Protein AF-A0A5K1B6G9-F1 (afdb_monomer_lite)

Radius of gyration: 16.26 Å; chains: 1; bounding box: 29×35×40 Å

Foldseek 3Di:
DDDPPPPPDPDPDDDDDCPPPVNVLQVVLVVVQPPPPDDQKDKAFPDPPPHPWQTWIWIDGGSDTDIDDRTGDDD

Organism: NCBI:txid210225

Secondary structure (DSSP, 8-state):
---------------STT--HHHHHHHHHHHT---TTS-SSEEEEEE-SSSSS--EEEEEETTEEEEE-------

Structure (mmCIF, N/CA/C/O backbone):
data_AF-A0A5K1B6G9-F1
#
_entry.id   AF-A0A5K1B6G9-F1
#
loop_
_atom_site.group_PDB
_atom_site.id
_atom_site.type_symbol
_atom_site.label_atom_id
_atom_site.label_alt_id
_atom_site.label_comp_id
_atom_site.label_asym_id
_atom_site.label_entity_id
_atom_site.label_seq_id
_atom_site.pdbx_PDB_ins_code
_atom_site.Cartn_x
_atom_site.Cartn_y
_atom_site.Cartn_z
_atom_site.occupancy
_atom_site.B_iso_or_equiv
_atom_site.auth_seq_id
_atom_site.auth_comp_id
_atom_site.auth_asym_id
_atom_site.auth_atom_id
_atom_site.pdbx_PDB_model_num
ATOM 1 N N . ALA A 1 1 ? 13.523 18.139 23.246 1.00 41.88 1 ALA A N 1
ATOM 2 C CA . ALA A 1 1 ? 13.671 16.715 22.890 1.00 41.88 1 ALA A CA 1
ATOM 3 C C . ALA A 1 1 ? 12.794 15.880 23.820 1.00 41.88 1 ALA A C 1
ATOM 5 O O . ALA A 1 1 ? 13.082 15.821 25.008 1.00 41.88 1 ALA A O 1
ATOM 6 N N . ARG A 1 2 ? 11.679 15.327 23.330 1.00 39.97 2 ARG A N 1
ATOM 7 C CA . ARG A 1 2 ? 10.838 14.393 24.095 1.00 39.97 2 ARG A CA 1
ATOM 8 C C . ARG A 1 2 ? 10.944 13.034 23.420 1.00 39.97 2 ARG A C 1
ATOM 10 O O . ARG A 1 2 ? 10.492 12.868 22.296 1.00 39.97 2 ARG A O 1
ATOM 17 N N . THR A 1 3 ? 11.632 12.120 24.087 1.00 41.06 3 THR A N 1
ATOM 18 C CA . THR A 1 3 ? 11.813 10.731 23.678 1.00 41.06 3 THR A CA 1
ATOM 19 C C . THR A 1 3 ? 10.480 9.997 23.822 1.00 41.06 3 THR A C 1
ATOM 21 O O . THR A 1 3 ? 9.932 9.892 24.920 1.00 41.06 3 THR A O 1
ATOM 24 N N . SER A 1 4 ? 9.922 9.506 22.715 1.00 45.75 4 SER A N 1
ATOM 25 C CA . SER A 1 4 ? 8.773 8.603 22.741 1.00 45.75 4 SER A CA 1
ATOM 26 C C . SER A 1 4 ? 9.247 7.230 23.221 1.00 45.75 4 SER A C 1
ATOM 28 O O . SER A 1 4 ? 9.807 6.430 22.477 1.00 45.75 4 SER A O 1
ATOM 30 N N . LYS A 1 5 ? 9.055 6.953 24.514 1.00 47.38 5 LYS A N 1
ATOM 31 C CA . LYS A 1 5 ? 9.186 5.597 25.055 1.00 47.38 5 LYS A CA 1
ATOM 32 C C . LYS A 1 5 ? 8.075 4.732 24.458 1.00 47.38 5 LYS A C 1
ATOM 34 O O . LYS A 1 5 ? 6.947 4.758 24.943 1.00 47.38 5 LYS A O 1
ATOM 39 N N . LEU A 1 6 ? 8.397 3.958 23.425 1.00 50.03 6 LEU A N 1
ATOM 40 C CA . LEU A 1 6 ? 7.575 2.831 22.991 1.00 50.03 6 LEU A CA 1
ATOM 41 C C . LEU A 1 6 ? 7.613 1.777 24.104 1.00 50.03 6 LEU A C 1
ATOM 43 O O . LEU A 1 6 ? 8.611 1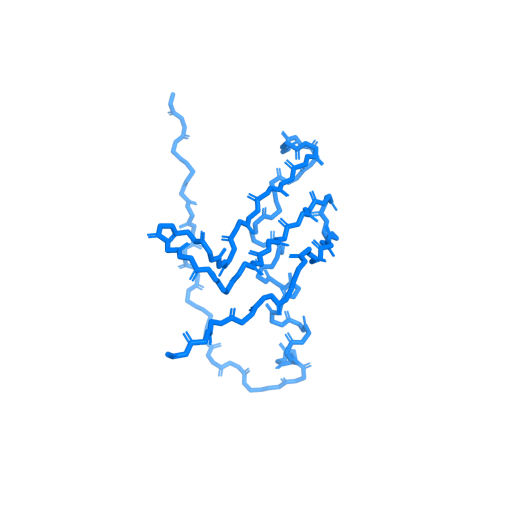.089 24.315 1.00 50.03 6 LEU A O 1
ATOM 47 N N . SER A 1 7 ? 6.533 1.711 24.878 1.00 44.81 7 SER A N 1
ATOM 48 C CA . SER A 1 7 ? 6.306 0.660 25.863 1.00 44.81 7 SER A CA 1
ATOM 49 C C . SER A 1 7 ? 6.094 -0.657 25.114 1.00 44.81 7 SER A C 1
ATOM 51 O O . SER A 1 7 ? 4.994 -0.945 24.648 1.00 44.81 7 SER A O 1
ATOM 53 N N . SER A 1 8 ? 7.157 -1.453 24.974 1.00 51.84 8 SER A N 1
ATOM 54 C CA . SER A 1 8 ? 7.046 -2.848 24.545 1.00 51.84 8 SER A CA 1
ATOM 55 C C . SER A 1 8 ? 6.357 -3.635 25.660 1.00 51.84 8 SER A C 1
ATOM 57 O O . SER A 1 8 ? 6.978 -4.074 26.629 1.00 51.84 8 SER A O 1
ATOM 59 N N . LYS A 1 9 ? 5.029 -3.726 25.580 1.00 50.69 9 LYS A N 1
ATOM 60 C CA . LYS A 1 9 ? 4.226 -4.565 26.465 1.00 50.69 9 LYS A CA 1
ATOM 61 C C . LYS A 1 9 ? 4.286 -5.988 25.912 1.00 50.69 9 LYS A C 1
ATOM 63 O O . LYS A 1 9 ? 3.653 -6.286 24.902 1.00 50.69 9 LYS A O 1
ATOM 68 N N . ASN A 1 10 ? 5.052 -6.856 26.576 1.00 54.25 10 ASN A N 1
ATOM 69 C CA . ASN A 1 10 ? 5.022 -8.302 26.350 1.00 54.25 10 ASN A CA 1
ATOM 70 C C . ASN A 1 10 ? 3.576 -8.796 26.507 1.00 54.25 10 ASN A C 1
ATOM 72 O O . ASN A 1 10 ? 3.070 -8.912 27.623 1.00 54.25 10 ASN A O 1
ATOM 76 N N . SER A 1 11 ? 2.898 -9.057 25.388 1.00 52.62 11 SER A N 1
ATOM 77 C CA . SER A 1 11 ? 1.573 -9.667 25.403 1.00 52.62 11 SER A CA 1
ATOM 78 C C . SER A 1 11 ? 1.746 -11.176 25.516 1.00 52.62 11 SER A C 1
ATOM 80 O O . SER A 1 11 ? 2.216 -11.850 24.600 1.00 52.62 11 SER A O 1
ATOM 82 N N . GLY A 1 12 ? 1.416 -11.697 26.698 1.00 50.28 12 GLY A N 1
ATOM 83 C CA . GLY A 1 12 ? 1.311 -13.127 26.942 1.00 50.28 12 GLY A CA 1
ATOM 84 C C . GLY A 1 12 ? 0.436 -13.793 25.879 1.00 50.28 12 GLY A C 1
ATOM 85 O O . GLY A 1 12 ? -0.552 -13.230 25.404 1.00 50.28 12 GLY A O 1
ATOM 86 N N . LYS A 1 13 ? 0.841 -14.996 25.485 1.00 50.41 13 LYS A N 1
ATOM 87 C CA . LYS A 1 13 ? 0.239 -15.827 24.442 1.00 50.41 13 LYS A CA 1
ATOM 88 C C . LYS A 1 13 ? -1.177 -16.267 24.864 1.00 50.41 13 LYS A C 1
ATOM 90 O O . LYS A 1 13 ? -1.357 -17.376 25.338 1.00 50.41 13 LYS A O 1
ATOM 95 N N . LEU A 1 14 ? -2.183 -15.407 24.699 1.00 53.69 14 LEU A N 1
ATOM 96 C CA . LEU A 1 14 ? -3.592 -15.717 24.994 1.00 53.69 14 LEU A CA 1
ATOM 97 C C . LEU A 1 14 ? -4.229 -16.435 23.795 1.00 53.69 14 LEU A C 1
ATOM 99 O O . LEU A 1 14 ? -4.393 -15.835 22.738 1.00 53.69 14 LEU A O 1
ATOM 103 N N . GLU A 1 15 ? -4.492 -17.740 23.879 1.00 53.00 15 GLU A N 1
ATOM 104 C CA . GLU A 1 15 ? -5.291 -18.493 22.891 1.00 53.00 15 GLU A CA 1
ATOM 105 C C . GLU A 1 15 ? -6.782 -18.124 23.007 1.00 53.00 15 GLU A C 1
ATOM 107 O O . GLU A 1 15 ? -7.335 -18.160 24.100 1.00 53.00 15 GLU A O 1
ATOM 112 N N . GLY A 1 16 ? -7.416 -17.705 21.900 1.00 61.06 16 GLY A N 1
ATOM 113 C CA . GLY A 1 16 ? -8.824 -17.282 21.870 1.00 61.06 16 GLY A CA 1
ATOM 114 C C . GLY A 1 16 ? -9.212 -16.458 20.631 1.00 61.06 16 GLY A C 1
ATOM 115 O O . GLY A 1 16 ? -8.363 -16.143 19.799 1.00 61.06 16 GLY A O 1
ATOM 116 N N . ALA A 1 17 ? -10.495 -16.086 20.542 1.00 58.09 17 ALA A N 1
ATOM 117 C CA . ALA A 1 17 ? -11.179 -15.451 19.401 1.00 58.09 17 ALA A CA 1
ATOM 118 C C . ALA A 1 17 ? -10.633 -14.082 18.918 1.00 58.09 17 ALA A C 1
ATOM 120 O O . ALA A 1 17 ? -11.116 -13.578 17.916 1.00 58.09 17 ALA A O 1
ATOM 121 N N . GLY A 1 18 ? -9.619 -13.500 19.574 1.00 56.84 18 GLY A N 1
ATOM 122 C CA . GLY A 1 18 ? -8.938 -12.256 19.158 1.00 56.84 18 GLY A CA 1
ATOM 123 C C . GLY A 1 18 ? -7.601 -12.479 18.431 1.00 56.84 18 GLY A C 1
ATOM 124 O O . GLY A 1 18 ? -6.662 -11.689 18.572 1.00 56.84 18 GLY A O 1
ATOM 125 N N . LYS A 1 19 ? -7.462 -13.622 17.748 1.00 59.72 19 LYS A N 1
ATOM 126 C CA . LYS A 1 19 ? -6.252 -14.065 17.028 1.00 59.72 19 LYS A CA 1
ATOM 127 C C . LYS A 1 19 ? -6.493 -14.301 15.530 1.00 59.72 19 LYS A C 1
ATOM 129 O O . LYS A 1 19 ? -5.670 -14.967 14.901 1.00 59.72 19 LYS A O 1
ATOM 134 N N . SER A 1 20 ? -7.578 -13.779 14.950 1.00 76.94 20 SER A N 1
ATOM 135 C CA . SER A 1 20 ? -7.726 -13.799 13.489 1.00 76.94 20 SER A CA 1
ATOM 136 C C . SER A 1 20 ? -6.519 -13.105 12.840 1.00 76.94 20 SER A C 1
ATOM 138 O O . SER A 1 20 ? -5.958 -12.159 13.404 1.00 76.94 20 SER A O 1
ATOM 140 N N . ILE A 1 21 ? -6.100 -13.573 11.659 1.00 72.94 21 ILE A N 1
ATOM 141 C CA . ILE A 1 21 ? -5.070 -12.897 10.851 1.00 72.94 21 ILE A CA 1
ATOM 142 C C . ILE A 1 21 ? -5.474 -11.433 10.635 1.00 72.94 21 ILE A C 1
ATOM 144 O O . ILE A 1 21 ? -4.639 -10.539 10.752 1.00 72.94 21 ILE A O 1
ATOM 148 N N . GLU A 1 22 ? -6.765 -11.193 10.418 1.00 74.06 22 GLU A N 1
ATOM 149 C CA . GLU A 1 22 ? -7.353 -9.864 10.246 1.00 74.06 22 GLU A CA 1
ATOM 150 C C . GLU A 1 22 ? -7.151 -8.996 11.500 1.00 74.06 22 GLU A C 1
ATOM 152 O O . GLU A 1 22 ? -6.643 -7.881 11.395 1.00 74.06 22 GLU A O 1
ATOM 157 N N . ASP A 1 23 ? -7.408 -9.532 12.700 1.00 81.00 23 ASP A N 1
ATOM 158 C CA . ASP A 1 23 ? -7.192 -8.822 13.973 1.00 81.00 23 ASP A CA 1
ATOM 159 C C . ASP A 1 23 ? -5.711 -8.518 14.237 1.00 81.00 23 ASP A C 1
ATOM 161 O O . ASP A 1 23 ? -5.358 -7.523 14.877 1.00 81.00 23 ASP A O 1
ATOM 165 N N . ALA A 1 24 ? -4.809 -9.409 13.819 1.00 80.12 24 ALA A N 1
ATOM 166 C CA . ALA A 1 24 ? -3.372 -9.199 13.960 1.00 80.12 24 ALA A CA 1
ATOM 167 C C . ALA A 1 24 ? -2.875 -8.097 13.014 1.00 80.12 24 ALA A C 1
ATOM 169 O O . ALA A 1 24 ? -2.071 -7.259 13.429 1.00 80.12 24 ALA A O 1
ATOM 170 N N . VAL A 1 25 ? -3.377 -8.077 11.776 1.00 78.75 25 VAL A N 1
ATOM 171 C CA . VAL A 1 25 ? -3.094 -7.020 10.797 1.00 78.75 25 VAL A CA 1
ATOM 172 C C . VAL A 1 25 ? -3.627 -5.685 11.302 1.00 78.75 25 VAL A C 1
ATOM 174 O O . VAL A 1 25 ? -2.854 -4.732 11.370 1.00 78.75 25 VAL A O 1
ATOM 177 N N . GLN A 1 26 ? -4.886 -5.633 11.740 1.00 76.56 26 GLN A N 1
ATOM 178 C CA . GLN A 1 26 ? -5.516 -4.415 12.248 1.00 76.56 26 GLN A CA 1
ATOM 179 C C . GLN A 1 26 ? -4.728 -3.817 13.419 1.00 76.56 26 GLN A C 1
ATOM 181 O O . GLN A 1 26 ? -4.292 -2.670 13.352 1.00 76.56 26 GLN A O 1
ATOM 186 N N . ARG A 1 27 ? -4.432 -4.617 14.453 1.00 80.44 27 ARG A N 1
ATOM 187 C CA . ARG A 1 27 ? -3.644 -4.159 15.613 1.00 80.44 27 ARG A CA 1
ATOM 188 C C . ARG A 1 27 ? -2.250 -3.680 15.228 1.00 80.44 27 ARG A C 1
ATOM 190 O O . ARG A 1 27 ? -1.727 -2.746 15.831 1.00 80.44 27 ARG A O 1
ATOM 197 N N . LYS A 1 28 ? -1.615 -4.338 14.256 1.00 80.25 28 LYS A N 1
ATOM 198 C CA . LYS A 1 28 ? -0.284 -3.948 13.789 1.00 80.25 28 LYS A CA 1
ATOM 199 C C . LYS A 1 28 ? -0.344 -2.636 13.011 1.00 80.25 28 LYS A C 1
ATOM 201 O O . LYS A 1 28 ? 0.503 -1.783 13.234 1.00 80.25 28 LYS A O 1
ATOM 206 N N . MET A 1 29 ? -1.358 -2.437 12.172 1.00 78.06 29 MET A N 1
ATOM 207 C CA . MET A 1 29 ? -1.570 -1.179 11.449 1.00 78.06 29 MET A CA 1
ATOM 208 C C . MET A 1 29 ? -1.898 -0.018 12.395 1.00 78.06 29 MET A C 1
ATOM 210 O O . MET A 1 29 ? -1.351 1.068 12.227 1.00 78.06 29 MET A O 1
ATOM 214 N N . GLU A 1 30 ? -2.688 -0.253 13.444 1.00 79.06 30 GLU A N 1
ATOM 215 C CA . GLU A 1 30 ? -2.968 0.741 14.491 1.00 79.06 30 GLU A CA 1
ATOM 216 C C . GLU A 1 30 ? -1.704 1.198 15.233 1.00 79.06 30 GLU A C 1
ATOM 218 O O . GLU A 1 30 ? -1.583 2.374 15.566 1.00 79.06 30 GLU A O 1
ATOM 223 N N . GLN A 1 31 ? -0.722 0.316 15.447 1.00 79.19 31 GLN A N 1
ATOM 224 C CA . GLN A 1 31 ? 0.567 0.709 16.038 1.00 79.19 31 GLN A CA 1
ATOM 225 C C . GLN A 1 31 ? 1.364 1.676 15.155 1.00 79.19 31 GLN A C 1
ATOM 227 O O . GLN A 1 31 ? 2.139 2.475 15.679 1.00 79.19 31 GLN A O 1
ATOM 232 N N . PHE A 1 32 ? 1.180 1.610 13.834 1.00 75.88 32 PHE A N 1
ATOM 233 C CA . PHE A 1 32 ? 1.800 2.524 12.870 1.00 75.88 32 PHE A CA 1
ATOM 234 C C . PHE A 1 32 ? 0.922 3.742 12.559 1.00 75.88 32 PHE A C 1
ATOM 236 O O . PHE A 1 32 ? 1.321 4.617 11.788 1.00 75.88 32 PHE A O 1
ATOM 243 N N . TYR A 1 33 ? -0.275 3.819 13.144 1.00 78.81 33 TYR A N 1
ATOM 244 C CA . TYR A 1 33 ? -1.158 4.952 12.960 1.00 78.81 33 TYR A CA 1
ATOM 245 C C . TYR A 1 33 ? -0.675 6.141 13.797 1.00 78.81 33 TYR A C 1
ATOM 247 O O . TYR A 1 33 ? -0.891 6.224 15.002 1.00 78.81 33 TYR A O 1
ATOM 255 N N . GLU A 1 34 ? -0.053 7.112 13.132 1.00 80.00 34 GLU A N 1
ATOM 256 C CA . GLU A 1 34 ? 0.467 8.341 13.753 1.00 80.00 34 GLU A CA 1
ATOM 257 C C . GLU A 1 34 ? -0.627 9.350 14.169 1.00 80.00 34 GLU A C 1
ATOM 259 O O . GLU A 1 34 ? -0.336 10.475 14.576 1.00 80.00 34 GLU A O 1
ATOM 264 N N . GLY A 1 35 ? -1.904 8.965 14.090 1.00 77.25 35 GLY A N 1
ATOM 265 C CA . GLY A 1 35 ? -3.023 9.837 14.431 1.00 77.25 35 GLY A CA 1
ATOM 266 C C . GLY A 1 35 ? -3.333 10.900 13.366 1.00 77.25 35 GLY A C 1
ATOM 267 O O . GLY A 1 35 ? -2.728 10.916 12.291 1.00 77.25 35 GLY A O 1
ATOM 268 N N . PRO A 1 36 ? -4.260 11.829 13.671 1.00 77.50 36 PRO A N 1
ATOM 269 C CA . PRO A 1 36 ? -4.655 12.918 12.771 1.0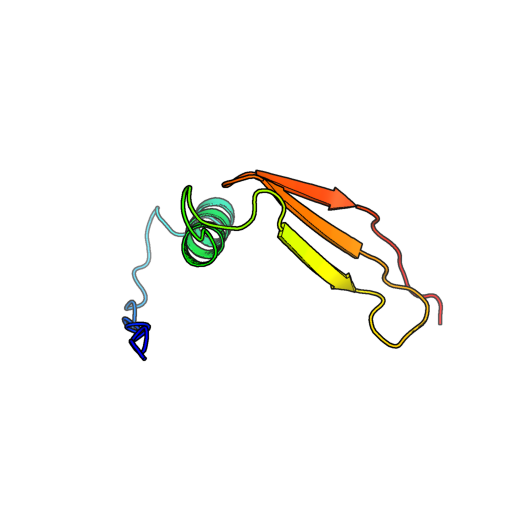0 77.50 36 PRO A CA 1
ATOM 270 C C . PRO A 1 36 ? -3.531 13.913 12.447 1.00 77.50 36 PRO A C 1
ATOM 272 O O . PRO A 1 36 ? -3.659 14.681 11.501 1.00 77.50 36 PRO A O 1
ATOM 275 N N . GLY A 1 37 ? -2.464 13.934 13.255 1.00 83.12 37 GLY A N 1
ATOM 276 C CA . GLY A 1 37 ? -1.291 14.791 13.059 1.00 83.12 37 GLY A CA 1
ATOM 277 C C . GLY A 1 37 ? -0.153 14.132 12.277 1.00 83.12 37 GLY A C 1
ATOM 278 O O . GLY A 1 37 ? 0.863 14.783 12.045 1.00 83.12 37 GLY A O 1
ATOM 279 N N . GLY A 1 38 ? -0.300 12.856 11.904 1.00 84.19 38 GLY A N 1
ATOM 280 C CA . GLY A 1 38 ? 0.638 12.177 11.016 1.00 84.19 38 GLY A CA 1
ATOM 281 C C . GLY A 1 38 ? 0.581 12.735 9.589 1.00 84.19 38 GLY A C 1
ATOM 282 O O . GLY A 1 38 ? -0.329 13.496 9.247 1.00 84.19 38 GLY A O 1
ATOM 283 N N . PRO A 1 39 ? 1.529 12.350 8.721 1.00 87.06 39 PRO A N 1
ATOM 284 C CA . PRO A 1 39 ? 1.490 12.745 7.327 1.00 87.06 39 PRO A CA 1
ATOM 285 C C . PRO A 1 39 ? 0.192 12.225 6.687 1.00 87.06 39 PRO A C 1
ATOM 287 O O . PRO A 1 39 ? -0.206 11.083 6.943 1.00 87.06 39 PRO A O 1
ATOM 290 N N . PRO A 1 40 ? -0.465 13.036 5.839 1.00 87.88 40 PRO A N 1
ATOM 291 C CA . PRO A 1 40 ? -1.730 12.656 5.215 1.00 87.88 40 PRO A CA 1
ATOM 292 C C . PRO A 1 40 ? -1.580 11.430 4.303 1.00 87.88 40 PRO A C 1
ATOM 294 O O . PRO A 1 40 ? -2.548 10.716 4.077 1.00 87.88 40 PRO A O 1
ATOM 297 N N . LEU A 1 41 ? -0.371 11.154 3.810 1.00 91.81 41 LEU A N 1
ATOM 298 C CA . LEU A 1 41 ? -0.062 10.001 2.973 1.00 91.81 41 LEU A CA 1
ATOM 299 C C . LEU A 1 41 ? 1.155 9.260 3.532 1.00 91.81 41 LEU A C 1
ATOM 301 O O . LEU A 1 41 ? 2.194 9.874 3.777 1.00 91.81 41 LEU A O 1
ATOM 305 N N . ARG A 1 42 ? 1.041 7.939 3.698 1.00 89.50 42 ARG A N 1
ATOM 306 C CA . ARG A 1 42 ? 2.152 7.058 4.090 1.00 89.50 42 ARG A CA 1
ATOM 307 C C . ARG A 1 42 ? 2.549 6.173 2.924 1.00 89.50 42 ARG A C 1
ATOM 309 O O . ARG A 1 42 ? 1.684 5.598 2.274 1.00 89.50 42 ARG A O 1
ATOM 316 N N . ILE A 1 43 ? 3.847 6.043 2.691 1.00 93.19 43 ILE A N 1
ATOM 317 C CA . ILE A 1 43 ? 4.399 5.247 1.596 1.00 93.19 43 ILE A CA 1
ATOM 318 C C . ILE A 1 43 ? 5.339 4.211 2.206 1.00 93.19 43 ILE A C 1
ATOM 320 O O . ILE A 1 43 ? 6.311 4.576 2.865 1.00 93.19 43 ILE A O 1
ATOM 324 N N . LEU A 1 44 ? 5.033 2.929 2.006 1.00 92.62 44 LEU A N 1
ATOM 325 C CA . LEU A 1 44 ? 5.831 1.813 2.504 1.00 92.62 44 LEU A CA 1
ATOM 326 C C . LEU A 1 44 ? 6.169 0.860 1.350 1.00 92.62 44 LEU A C 1
ATOM 328 O O . LEU A 1 44 ? 5.335 0.024 0.992 1.00 92.62 44 LEU A O 1
ATOM 332 N N . PRO A 1 45 ? 7.362 0.974 0.747 1.00 94.88 45 PRO A N 1
ATOM 333 C CA . PRO A 1 45 ? 7.839 -0.020 -0.204 1.00 94.88 45 PRO A CA 1
ATOM 334 C C . PRO A 1 45 ? 8.134 -1.330 0.533 1.00 94.88 45 PRO A C 1
ATOM 336 O O . PRO A 1 45 ? 8.858 -1.338 1.530 1.00 94.88 45 PRO A O 1
ATOM 339 N N . ILE A 1 46 ? 7.547 -2.427 0.057 1.00 95.25 46 ILE A N 1
ATOM 340 C CA . ILE A 1 46 ? 7.694 -3.767 0.648 1.00 95.25 46 ILE A CA 1
ATOM 341 C C . ILE A 1 46 ? 8.423 -4.752 -0.276 1.00 95.25 46 ILE A C 1
ATOM 343 O O . ILE A 1 46 ? 8.664 -5.886 0.126 1.00 95.25 46 ILE A O 1
ATOM 347 N N . GLY A 1 47 ? 8.817 -4.316 -1.474 1.00 96.62 47 GLY A N 1
ATOM 348 C CA . GLY A 1 47 ? 9.666 -5.068 -2.395 1.00 96.62 47 GLY A CA 1
ATOM 349 C C . GLY A 1 47 ? 10.210 -4.190 -3.529 1.00 96.62 47 GLY A C 1
ATOM 350 O O . GLY A 1 47 ? 9.750 -3.058 -3.706 1.00 96.62 47 GLY A O 1
ATOM 351 N N . GLY A 1 48 ? 11.221 -4.681 -4.254 1.00 95.56 48 GLY A N 1
ATOM 352 C CA . GLY A 1 48 ? 11.914 -3.929 -5.313 1.00 95.56 48 GLY A CA 1
A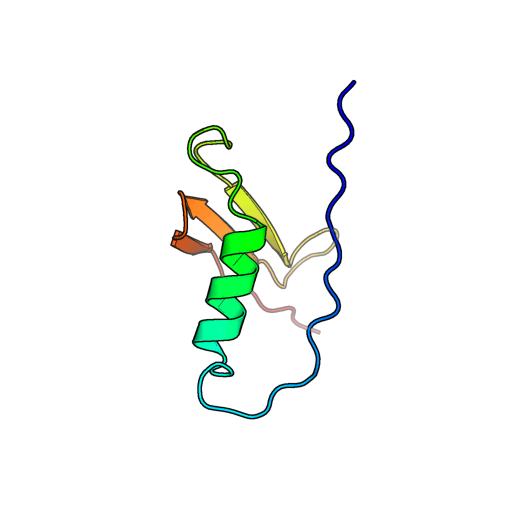TOM 353 C C . GLY A 1 48 ? 12.894 -2.863 -4.815 1.00 95.56 48 GLY A C 1
ATOM 354 O O . GLY A 1 48 ? 13.240 -1.930 -5.538 1.00 95.56 48 GLY A O 1
ATOM 355 N N . LEU A 1 49 ? 13.341 -2.959 -3.558 1.00 94.50 49 LEU A N 1
ATOM 356 C CA . LEU A 1 49 ? 14.307 -2.025 -2.981 1.00 94.50 49 LEU A CA 1
ATOM 357 C C . LEU A 1 49 ? 15.735 -2.538 -3.159 1.00 94.50 49 LEU A C 1
ATOM 359 O O . LEU A 1 49 ? 16.142 -3.494 -2.507 1.00 94.50 49 LEU A O 1
ATOM 363 N N . GLY A 1 50 ? 16.516 -1.848 -3.991 1.00 95.31 50 GLY A N 1
ATOM 364 C CA . GLY A 1 50 ? 17.927 -2.178 -4.220 1.00 95.31 50 GLY A CA 1
ATOM 365 C C . GLY A 1 50 ? 18.160 -3.332 -5.200 1.00 95.31 50 GLY A C 1
ATOM 366 O O . GLY A 1 50 ? 19.307 -3.701 -5.432 1.00 95.31 50 GLY A O 1
ATOM 367 N N . GLU A 1 51 ? 17.098 -3.860 -5.805 1.00 94.25 51 GLU A N 1
ATOM 368 C CA . GLU A 1 51 ? 17.136 -4.924 -6.807 1.00 94.25 51 GLU A CA 1
ATOM 369 C C . GLU A 1 51 ? 16.094 -4.682 -7.907 1.00 94.25 51 GLU A C 1
ATOM 371 O O . GLU A 1 51 ? 15.261 -3.780 -7.809 1.00 94.25 51 GLU A O 1
ATOM 376 N N . ILE A 1 52 ? 16.151 -5.485 -8.970 1.00 93.69 52 ILE A N 1
ATOM 377 C CA . ILE A 1 52 ? 15.164 -5.462 -10.052 1.00 93.69 52 ILE A CA 1
ATOM 378 C C . ILE A 1 52 ? 14.143 -6.577 -9.802 1.00 93.69 52 ILE A C 1
ATOM 380 O O . ILE A 1 52 ? 14.512 -7.746 -9.753 1.00 93.69 52 ILE A O 1
ATOM 384 N N . GLY A 1 53 ? 12.859 -6.221 -9.727 1.00 94.69 53 GLY A N 1
ATOM 385 C CA . GLY A 1 53 ? 11.757 -7.174 -9.558 1.00 94.69 53 GLY A CA 1
ATOM 386 C C . GLY A 1 53 ? 11.147 -7.142 -8.158 1.00 94.69 53 GLY A C 1
ATOM 387 O O . GLY A 1 53 ? 11.511 -6.312 -7.335 1.00 94.69 53 GLY A O 1
ATOM 388 N N . MET A 1 54 ? 10.161 -8.011 -7.910 1.00 95.69 54 MET A N 1
ATOM 389 C CA . MET A 1 54 ? 9.401 -8.054 -6.643 1.00 95.69 54 MET A CA 1
ATOM 390 C C . MET A 1 54 ? 8.812 -6.697 -6.213 1.00 95.69 54 MET A C 1
ATOM 392 O O . MET A 1 54 ? 8.619 -6.444 -5.027 1.00 95.69 54 MET A O 1
ATOM 396 N N . ASN A 1 55 ? 8.528 -5.808 -7.169 1.00 96.38 55 ASN A N 1
ATOM 397 C CA . ASN A 1 55 ? 7.990 -4.483 -6.886 1.00 96.38 55 ASN A CA 1
ATOM 398 C C . ASN A 1 55 ? 6.629 -4.605 -6.198 1.00 96.38 55 ASN A C 1
ATOM 400 O O . ASN A 1 55 ? 5.692 -5.202 -6.734 1.00 96.38 55 ASN A O 1
ATOM 404 N N . CYS A 1 56 ? 6.527 -4.019 -5.010 1.00 97.62 56 CYS A N 1
ATOM 405 C CA . CYS A 1 56 ? 5.258 -3.861 -4.322 1.00 97.62 56 CYS A CA 1
ATOM 406 C C . CYS A 1 56 ? 5.371 -2.758 -3.268 1.00 97.62 56 CYS A C 1
ATOM 408 O O . CYS A 1 56 ? 6.384 -2.627 -2.572 1.00 97.62 56 CYS A O 1
ATOM 410 N N . MET A 1 57 ? 4.321 -1.954 -3.139 1.00 97.31 57 MET A N 1
ATOM 411 C CA . MET A 1 57 ? 4.279 -0.835 -2.204 1.00 97.31 57 MET A CA 1
ATOM 412 C C . MET A 1 57 ? 2.884 -0.657 -1.614 1.00 97.31 57 MET A C 1
ATOM 414 O O . MET A 1 57 ? 1.879 -0.809 -2.304 1.00 97.31 57 MET A O 1
ATOM 418 N N . LEU A 1 58 ? 2.822 -0.272 -0.341 1.00 94.38 58 LEU A N 1
ATOM 419 C CA . LEU A 1 58 ? 1.591 0.134 0.327 1.00 94.38 58 LEU A CA 1
ATOM 420 C C . LEU A 1 58 ? 1.510 1.657 0.401 1.00 94.38 58 LEU A C 1
ATOM 422 O O . LEU A 1 58 ? 2.437 2.322 0.871 1.00 94.38 58 LEU A O 1
ATOM 426 N N . VAL A 1 59 ? 0.370 2.197 -0.015 1.00 94.44 59 VAL A N 1
ATOM 427 C CA . VAL A 1 59 ? 0.034 3.616 0.099 1.00 94.44 59 VAL A CA 1
ATOM 428 C C . VAL A 1 59 ? -1.128 3.762 1.070 1.00 94.44 59 VAL A C 1
ATOM 430 O O . VAL A 1 59 ? -2.213 3.236 0.833 1.00 94.44 59 VAL A O 1
ATOM 433 N N . GLY A 1 60 ? -0.879 4.438 2.187 1.00 91.38 60 GLY A N 1
ATOM 434 C CA . GLY A 1 60 ? -1.795 4.522 3.319 1.00 91.38 60 GLY A CA 1
ATOM 435 C C . GLY A 1 60 ? -2.386 5.905 3.540 1.00 91.38 60 GLY A C 1
ATOM 436 O O . GLY A 1 60 ? -1.671 6.905 3.466 1.00 91.38 60 GLY A O 1
ATOM 437 N N . HIS A 1 61 ? -3.665 5.934 3.905 1.00 89.06 61 HIS A N 1
ATOM 438 C CA . HIS A 1 61 ? -4.383 7.091 4.429 1.00 89.06 61 HIS A CA 1
ATOM 439 C C . HIS A 1 61 ? -5.206 6.641 5.645 1.00 89.06 61 HIS A C 1
ATOM 441 O O . HIS A 1 61 ? -6.075 5.775 5.541 1.00 89.06 61 HIS A O 1
ATOM 447 N N . TYR A 1 62 ? -4.907 7.214 6.810 1.00 83.19 62 TYR A N 1
ATOM 448 C CA . TYR A 1 62 ? -5.410 6.764 8.112 1.00 83.19 62 TYR A CA 1
ATOM 449 C C . TYR A 1 62 ? -5.152 5.273 8.408 1.00 83.19 62 TYR A C 1
ATOM 451 O O . TYR A 1 62 ? -3.993 4.890 8.561 1.00 83.19 62 TYR A O 1
ATOM 459 N N . ASP A 1 63 ? -6.199 4.458 8.535 1.00 81.00 63 ASP A N 1
ATOM 460 C CA . ASP A 1 63 ? -6.184 3.011 8.794 1.00 81.00 63 ASP A CA 1
ATOM 461 C C . ASP A 1 63 ? -6.351 2.180 7.509 1.00 81.00 63 ASP A C 1
ATOM 463 O O . ASP A 1 63 ? -6.428 0.953 7.547 1.00 81.00 63 ASP A O 1
ATOM 467 N N . ARG A 1 64 ? -6.409 2.842 6.350 1.00 84.62 64 ARG A N 1
ATOM 468 C CA . ARG A 1 64 ? -6.657 2.214 5.053 1.00 84.62 64 ARG A CA 1
ATOM 469 C C . ARG A 1 64 ? -5.405 2.265 4.201 1.00 84.62 64 ARG A C 1
ATOM 471 O O . ARG A 1 64 ? -4.732 3.290 4.129 1.00 84.62 64 ARG A O 1
ATOM 478 N N . TYR A 1 65 ? -5.136 1.164 3.512 1.00 90.00 65 TYR A N 1
ATOM 479 C CA . TYR A 1 65 ? -3.995 1.032 2.619 1.00 90.00 65 TYR A CA 1
ATOM 480 C C . TYR A 1 65 ? -4.438 0.476 1.273 1.00 90.00 65 TYR A C 1
ATOM 482 O O . TYR A 1 65 ? -5.306 -0.393 1.196 1.00 90.00 65 TYR A O 1
ATOM 490 N N . ILE A 1 66 ? -3.815 0.987 0.221 1.00 94.62 66 ILE A N 1
ATOM 491 C CA . ILE A 1 66 ? -3.910 0.469 -1.136 1.00 94.62 66 ILE A CA 1
ATOM 492 C C . ILE A 1 66 ? -2.563 -0.164 -1.456 1.00 94.62 66 ILE A C 1
ATOM 494 O O . ILE A 1 66 ? -1.518 0.463 -1.275 1.00 94.62 66 ILE A O 1
ATOM 498 N N . MET A 1 67 ? -2.596 -1.407 -1.921 1.00 96.06 67 MET A N 1
ATOM 499 C CA . MET A 1 67 ? -1.416 -2.076 -2.446 1.00 96.06 67 MET A CA 1
ATOM 500 C C . MET A 1 67 ? -1.259 -1.733 -3.922 1.00 96.06 67 MET A C 1
ATOM 502 O O . MET A 1 67 ? -2.218 -1.820 -4.690 1.00 96.06 67 MET A O 1
ATOM 506 N N . ILE A 1 68 ? -0.054 -1.328 -4.297 1.00 97.25 68 ILE A N 1
ATOM 507 C CA . ILE A 1 68 ? 0.332 -1.045 -5.672 1.00 97.25 68 ILE A CA 1
ATOM 508 C C . ILE A 1 68 ? 1.350 -2.096 -6.090 1.00 97.25 68 ILE A C 1
ATOM 510 O O . ILE A 1 68 ? 2.360 -2.283 -5.409 1.00 97.25 68 ILE A O 1
ATOM 514 N N . ASP A 1 69 ? 1.075 -2.704 -7.242 1.00 97.75 69 ASP A N 1
ATOM 515 C CA . ASP A 1 69 ? 1.866 -3.766 -7.858 1.00 97.75 69 ASP A CA 1
ATOM 516 C C . ASP A 1 69 ? 1.873 -5.085 -7.058 1.00 97.75 69 ASP A C 1
ATOM 518 O O . ASP A 1 69 ? 1.534 -5.148 -5.875 1.00 97.75 69 ASP A O 1
ATOM 522 N N . ALA A 1 70 ? 2.211 -6.162 -7.754 1.00 95.88 70 ALA A N 1
ATOM 523 C CA . ALA A 1 70 ? 2.428 -7.499 -7.213 1.00 95.88 70 ALA A CA 1
ATOM 524 C C . ALA A 1 70 ? 3.489 -8.200 -8.071 1.00 95.88 70 ALA A C 1
ATOM 526 O O . ALA A 1 70 ? 3.296 -9.318 -8.558 1.00 95.88 70 ALA A O 1
ATOM 527 N N . GLY A 1 71 ? 4.585 -7.482 -8.323 1.00 95.38 71 GLY A N 1
ATOM 528 C CA . GLY A 1 71 ? 5.664 -7.943 -9.175 1.00 95.38 71 GLY A CA 1
ATOM 529 C C . GLY A 1 71 ? 6.316 -9.205 -8.618 1.00 95.38 71 GLY A C 1
ATOM 530 O O . GLY A 1 71 ? 6.416 -9.400 -7.408 1.00 95.38 71 GLY A O 1
ATOM 531 N N . VAL A 1 72 ? 6.802 -10.054 -9.516 1.00 94.56 72 VAL A N 1
ATOM 532 C CA . VAL A 1 72 ? 7.651 -11.204 -9.184 1.00 94.56 72 VA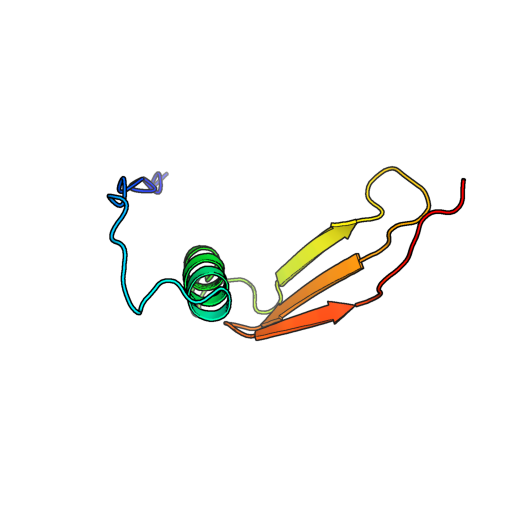L A CA 1
ATOM 533 C C . VAL A 1 72 ? 9.081 -10.932 -9.642 1.00 94.56 72 VAL A C 1
ATOM 535 O O . VAL A 1 72 ? 9.340 -9.967 -10.362 1.00 94.56 72 VAL A O 1
ATOM 538 N N . MET A 1 73 ? 10.019 -11.774 -9.223 1.00 92.94 73 MET A N 1
ATOM 539 C CA . MET A 1 73 ? 11.350 -11.836 -9.820 1.00 92.94 73 MET A CA 1
ATOM 540 C C . MET A 1 73 ? 11.473 -13.139 -10.605 1.00 92.94 73 MET A C 1
ATOM 542 O O . MET A 1 73 ? 11.028 -14.190 -10.141 1.00 92.94 73 MET A O 1
ATOM 546 N N . PHE A 1 74 ? 12.050 -13.052 -11.801 1.00 87.56 74 PHE A N 1
ATOM 547 C CA . PHE A 1 74 ? 12.366 -14.215 -12.622 1.00 87.56 74 PHE A CA 1
ATOM 548 C C . PHE A 1 74 ? 13.827 -14.635 -12.373 1.00 87.56 74 PHE A C 1
ATOM 550 O O . PHE A 1 74 ? 14.669 -13.745 -12.237 1.00 87.56 74 PHE A O 1
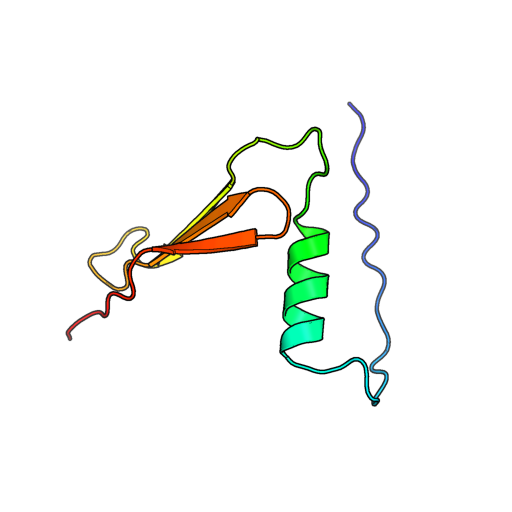ATOM 557 N N 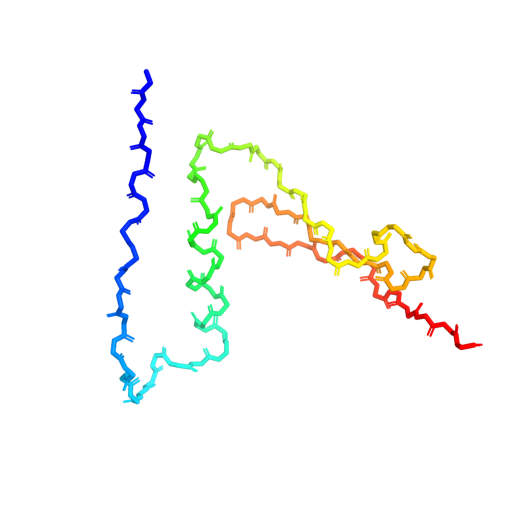. PRO A 1 75 ? 14.112 -15.947 -12.265 1.00 83.31 75 PRO A N 1
ATOM 558 C CA . PRO A 1 75 ? 15.462 -16.480 -12.077 1.00 83.31 75 PRO A CA 1
ATOM 559 C C . PRO A 1 75 ? 16.339 -16.380 -13.332 1.00 83.31 75 PRO A C 1
ATOM 561 O O . PRO A 1 75 ? 15.781 -16.338 -14.454 1.00 83.31 75 PRO A O 1
#

pLDDT: mean 78.46, std 17.73, range [39.97, 97.75]

InterPro domains:
  IPR036866 Ribonuclease Z/Hydroxyacylglutathione hydrolase-like [G3DSA:3.60.15.10] (25-75)
  IPR036866 Ribonuclease Z/Hydroxyacylglutathione hydrolase-like [SSF56281] (41-74)

Sequence (75 aa):
ARTSKLSSKNSGKLEGAGKSIEDAVQRKMEQFYEGPGGPPLRILPIGGLGEIGMNCMLVGHYDRYIMIDAGVMFP